Protein AF-A0A844AVA0-F1 (afdb_monomer_lite)

pLDDT: mean 91.33, std 8.48, range [49.81, 98.38]

Secondary structure (DSSP, 8-state):
--S-EEEEEEETTS-EEETT--HHHHHHTTPPP--EEEEEEEETTEEEEEEEEEEEEEEE-TTSSEEEEEEEESSSS-EEEEEEEETTS-EEEEE-SEEEETTEEEEEEEEEEE--SS--TTEEEEEEEETTS-EEEEEEETTT--EEEEEEE-

Organism: NCBI:txid1121255

Foldseek 3Di:
DFAWAFKWFAFPVRDTDTQPHDPVNCVVVVHDDTAGFKIWTDGPNDIDMDGAPQGKDWHQFPVRQWIWMWHFDDPPPTQTWIFIAGSNRHTQDIADQFAQDPNDTFHWGWDDWDQAPDPDHQWTWTWTQTPVRWIWIFIARSNPRHTPDIDTDD

Radius of gyration: 15.46 Å; chains: 1; bounding box: 42×31×43 Å

Sequence (154 aa):
MSGIRQFVEIREDGRLKPETMTVDEFVAQGVSPKRVVQARWEFDGRTVLIANRFGMHAQVLPERDGVVALYDHGNNPPTCELRVVNGDGSLRMVINNRVHINGSDCPGIFSWFSPPLLSAPGAFGAIFSADSGSMWHLDIDANDGRVLAARQSK

Structure (mmCIF, N/CA/C/O backbone):
data_AF-A0A844AVA0-F1
#
_entry.id   AF-A0A844AVA0-F1
#
loop_
_atom_site.group_PDB
_atom_site.id
_atom_site.type_symbol
_atom_site.label_atom_id
_atom_site.label_alt_id
_atom_site.label_comp_id
_atom_site.label_asym_id
_atom_site.label_entity_id
_atom_site.label_seq_id
_atom_site.pdbx_PDB_ins_code
_atom_site.Cartn_x
_atom_site.Cartn_y
_atom_site.Cartn_z
_atom_site.occupancy
_atom_site.B_iso_or_equiv
_atom_site.auth_seq_id
_atom_site.auth_comp_id
_atom_site.auth_asym_id
_atom_site.auth_atom_id
_atom_site.pdbx_PDB_model_num
ATOM 1 N N . MET A 1 1 ? -23.692 1.449 3.421 1.00 49.81 1 MET A N 1
ATOM 2 C CA . MET A 1 1 ? -22.452 1.697 2.659 1.00 49.81 1 MET A CA 1
ATOM 3 C C . MET A 1 1 ? -21.442 0.649 3.081 1.00 49.81 1 MET A C 1
ATOM 5 O O . MET A 1 1 ? -21.023 0.676 4.232 1.00 49.81 1 MET A O 1
ATOM 9 N N . SER A 1 2 ? -21.146 -0.305 2.201 1.00 78.88 2 SER A N 1
ATOM 10 C CA . SER A 1 2 ? -20.023 -1.236 2.351 1.00 78.88 2 SER A CA 1
ATOM 11 C C . SER A 1 2 ? -18.746 -0.504 1.945 1.00 78.88 2 SER A C 1
ATOM 13 O O . SER A 1 2 ? -18.740 0.185 0.927 1.00 78.88 2 SER A O 1
ATOM 15 N N . GLY A 1 3 ? -17.704 -0.579 2.765 1.00 92.31 3 GLY A N 1
ATOM 16 C CA . GLY A 1 3 ? -16.441 0.107 2.511 1.00 92.31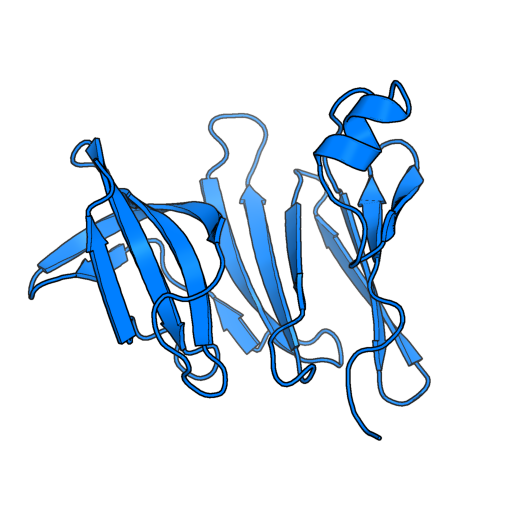 3 GLY A CA 1
ATOM 17 C C . GLY A 1 3 ? -15.660 0.376 3.791 1.00 92.31 3 GLY A C 1
ATOM 18 O O . GLY A 1 3 ? -16.224 0.425 4.888 1.00 92.31 3 GLY A O 1
ATOM 19 N N . ILE A 1 4 ? -14.353 0.549 3.639 1.00 96.62 4 ILE A N 1
ATOM 20 C CA . ILE A 1 4 ? -13.406 0.815 4.716 1.00 96.62 4 ILE A CA 1
ATOM 21 C C . ILE A 1 4 ? -13.753 2.131 5.408 1.00 96.62 4 ILE A C 1
ATOM 23 O O . ILE A 1 4 ? -13.855 3.187 4.778 1.00 96.62 4 ILE A O 1
ATOM 27 N N . ARG A 1 5 ? -13.886 2.089 6.733 1.00 96.25 5 ARG A N 1
ATOM 28 C CA . ARG A 1 5 ? -14.137 3.254 7.592 1.00 96.25 5 ARG A CA 1
ATOM 29 C C . ARG A 1 5 ? -13.076 3.342 8.684 1.00 96.25 5 ARG A C 1
ATOM 31 O O . ARG A 1 5 ? -12.472 2.339 9.040 1.00 96.25 5 ARG A O 1
ATOM 38 N N . GLN A 1 6 ? -12.863 4.546 9.217 1.00 95.69 6 GLN A N 1
ATOM 39 C CA . GLN A 1 6 ? -11.967 4.787 10.360 1.00 95.69 6 GLN A CA 1
ATOM 40 C C . GLN A 1 6 ? -10.552 4.199 10.186 1.00 95.69 6 GLN A C 1
ATOM 42 O O . GLN A 1 6 ? -9.990 3.624 11.121 1.00 95.69 6 GLN A O 1
ATOM 47 N N . PHE A 1 7 ? -9.984 4.318 8.982 1.00 97.75 7 PHE A N 1
ATOM 48 C CA . PHE A 1 7 ? -8.637 3.830 8.720 1.00 97.75 7 PHE A CA 1
ATOM 49 C C . PHE A 1 7 ? -7.602 4.611 9.537 1.00 97.75 7 PHE A C 1
ATOM 51 O O . PHE A 1 7 ? -7.634 5.845 9.617 1.00 97.75 7 PHE A O 1
ATOM 58 N N . VAL A 1 8 ? -6.678 3.874 10.146 1.00 97.50 8 VAL A N 1
ATOM 59 C CA . VAL A 1 8 ? -5.601 4.424 10.960 1.00 97.50 8 VAL A CA 1
ATOM 60 C C . VAL A 1 8 ? -4.351 3.559 10.856 1.00 97.50 8 VAL A C 1
ATOM 62 O O . VAL A 1 8 ? -4.407 2.333 10.969 1.00 97.50 8 VAL A O 1
ATOM 65 N N . GLU A 1 9 ? -3.207 4.211 10.691 1.00 96.56 9 GLU A N 1
ATOM 66 C CA . GLU A 1 9 ? -1.890 3.609 10.872 1.00 96.56 9 GLU A CA 1
ATOM 67 C C . GLU A 1 9 ? -1.466 3.743 12.345 1.00 96.56 9 GLU A C 1
ATOM 69 O O . GLU A 1 9 ? -1.649 4.791 12.965 1.00 96.56 9 GLU A O 1
ATOM 74 N N . ILE A 1 10 ? -0.901 2.689 12.930 1.00 96.69 10 ILE A N 1
ATOM 75 C CA . ILE A 1 10 ? -0.462 2.643 14.330 1.00 96.69 10 ILE A CA 1
ATOM 76 C C . ILE A 1 10 ? 1.056 2.480 14.355 1.00 96.69 10 ILE A C 1
ATOM 78 O O . ILE A 1 10 ? 1.613 1.522 13.811 1.00 96.69 10 ILE A O 1
ATOM 82 N N . ARG A 1 11 ? 1.730 3.435 14.990 1.00 94.25 11 ARG A N 1
ATOM 83 C CA . ARG A 1 11 ? 3.191 3.485 15.099 1.00 94.25 11 ARG A CA 1
ATOM 84 C C . ARG A 1 11 ? 3.720 2.551 16.181 1.00 94.25 11 ARG A C 1
ATOM 86 O O . ARG A 1 11 ? 2.988 2.159 17.085 1.00 94.25 11 ARG A O 1
ATOM 93 N N . GLU A 1 12 ? 5.008 2.217 16.107 1.00 94.25 12 GLU A N 1
ATOM 94 C CA . GLU A 1 12 ? 5.693 1.390 17.119 1.00 94.25 12 GLU A CA 1
ATOM 95 C C . GLU A 1 12 ? 5.641 1.997 18.533 1.00 94.25 12 GLU A C 1
ATOM 97 O O . GLU A 1 12 ? 5.737 1.273 19.517 1.00 94.25 12 GLU A O 1
ATOM 102 N N . ASP A 1 13 ? 5.444 3.316 18.641 1.00 93.25 13 ASP A N 1
ATOM 103 C CA . ASP A 1 13 ? 5.247 4.037 19.904 1.00 93.25 13 ASP A CA 1
ATOM 104 C C . ASP A 1 13 ? 3.769 4.099 20.351 1.00 93.25 13 ASP A C 1
ATOM 106 O O . ASP A 1 13 ? 3.434 4.809 21.298 1.00 93.25 13 ASP A O 1
ATOM 110 N N . GLY A 1 14 ? 2.876 3.381 19.662 1.00 93.69 14 GLY A N 1
ATOM 111 C CA . GLY A 1 14 ? 1.440 3.314 19.939 1.00 93.69 14 GLY A CA 1
ATOM 112 C C . GLY A 1 14 ? 0.632 4.514 19.442 1.00 93.69 14 GLY A C 1
ATOM 113 O O . GLY A 1 14 ? -0.594 4.515 19.570 1.00 93.69 14 GLY A O 1
ATOM 114 N N . ARG A 1 15 ? 1.270 5.541 18.863 1.00 92.38 15 ARG A N 1
ATOM 115 C CA . ARG A 1 15 ? 0.548 6.713 18.355 1.00 92.38 15 ARG A CA 1
ATOM 116 C C . ARG A 1 15 ? -0.206 6.382 17.072 1.00 92.38 15 ARG A C 1
ATOM 118 O O . ARG A 1 15 ? 0.287 5.675 16.194 1.00 92.38 15 ARG A O 1
ATOM 125 N N . LEU A 1 16 ? -1.393 6.962 16.967 1.00 93.25 16 LEU A N 1
ATOM 126 C CA . LEU A 1 16 ? -2.289 6.819 15.831 1.00 93.25 16 LEU A CA 1
ATOM 127 C C . LEU A 1 16 ? -1.995 7.898 14.784 1.00 93.25 16 LEU A C 1
ATOM 129 O O . LEU A 1 16 ? -1.892 9.075 15.124 1.00 93.25 16 LEU A O 1
ATOM 133 N N . LYS A 1 17 ? -1.906 7.496 13.518 1.00 91.69 17 LYS A N 1
ATOM 134 C CA . LYS A 1 17 ? -1.875 8.370 12.346 1.00 91.69 17 LYS A CA 1
ATOM 135 C C . LYS A 1 17 ? -3.167 8.145 11.545 1.00 91.69 17 LYS A C 1
ATOM 137 O O . LYS A 1 17 ? -3.273 7.143 10.834 1.00 91.69 17 LYS A O 1
ATOM 142 N N . PRO A 1 18 ? -4.178 9.018 11.705 1.00 93.00 18 PRO A N 1
ATOM 143 C CA . PRO A 1 18 ? -5.412 8.951 10.926 1.00 93.00 18 PRO A CA 1
ATOM 144 C C . PRO A 1 18 ? -5.157 9.090 9.420 1.00 93.00 18 PRO A C 1
ATOM 146 O O . PRO A 1 18 ? -4.192 9.736 9.018 1.00 93.00 18 PRO A O 1
ATOM 149 N N . GLU A 1 19 ? -6.064 8.551 8.599 1.00 91.19 19 GLU A N 1
ATOM 150 C CA . GLU A 1 19 ? -6.035 8.661 7.126 1.00 91.19 19 GLU A CA 1
ATOM 151 C C . GLU A 1 19 ? -5.848 10.108 6.631 1.00 91.19 19 GLU A C 1
ATOM 153 O O . GLU A 1 19 ? -5.098 10.354 5.693 1.00 91.19 19 GLU A O 1
ATOM 158 N N . THR A 1 20 ? -6.499 11.070 7.288 1.00 86.88 20 THR A N 1
ATOM 159 C CA . THR A 1 20 ? -6.504 12.487 6.891 1.00 86.88 20 THR A CA 1
ATOM 160 C C . THR A 1 20 ? -5.270 13.265 7.337 1.00 86.88 20 THR A C 1
ATOM 162 O O . THR A 1 20 ? -5.144 14.431 6.983 1.00 86.88 20 THR A O 1
ATOM 165 N N . MET A 1 21 ? -4.402 12.671 8.161 1.00 84.19 21 MET A N 1
ATOM 166 C CA . MET A 1 21 ? -3.274 13.382 8.754 1.00 84.19 21 MET A CA 1
ATOM 167 C C . MET A 1 21 ? -2.081 13.393 7.798 1.00 84.19 21 MET A C 1
ATOM 169 O O . MET A 1 21 ? -1.540 12.344 7.432 1.00 84.19 21 MET A O 1
ATOM 173 N N . THR A 1 22 ? -1.653 14.594 7.424 1.00 78.50 22 THR A N 1
ATOM 174 C CA . THR A 1 22 ? -0.484 14.827 6.573 1.00 78.50 22 THR A CA 1
ATOM 175 C C . THR A 1 22 ? 0.822 14.644 7.347 1.00 78.50 22 THR A C 1
ATOM 177 O O . THR A 1 22 ? 0.860 14.672 8.580 1.00 78.50 22 THR A O 1
ATOM 180 N N . VAL A 1 23 ? 1.928 14.466 6.619 1.00 73.50 23 VAL A N 1
ATOM 181 C CA . VAL A 1 23 ? 3.271 14.402 7.221 1.00 73.50 23 VAL A CA 1
ATOM 182 C C . VAL A 1 23 ? 3.618 15.718 7.925 1.00 73.50 23 VAL A C 1
ATOM 184 O O . VAL A 1 23 ? 4.147 15.684 9.034 1.00 73.50 23 VAL A O 1
ATOM 187 N N . ASP A 1 24 ? 3.263 16.862 7.337 1.00 76.38 24 ASP A N 1
ATOM 188 C CA . ASP A 1 24 ? 3.562 18.185 7.898 1.00 76.38 24 ASP A CA 1
ATOM 189 C C . ASP A 1 24 ? 2.848 18.417 9.233 1.00 76.38 24 ASP A C 1
ATOM 191 O O . ASP A 1 24 ? 3.462 18.879 10.195 1.00 76.38 24 ASP A O 1
ATOM 195 N N . GLU A 1 25 ? 1.579 18.016 9.343 1.00 81.19 25 GLU A N 1
ATOM 196 C CA . GLU A 1 25 ? 0.836 18.055 10.610 1.00 81.19 25 GLU A CA 1
ATOM 197 C C . GLU A 1 25 ? 1.465 17.146 11.672 1.00 81.19 25 GLU A C 1
ATOM 199 O O . GLU A 1 25 ? 1.425 17.457 12.865 1.00 81.19 25 GLU A O 1
ATOM 204 N N . PHE A 1 26 ? 2.063 16.031 11.247 1.00 75.56 26 PHE A N 1
ATOM 205 C CA . PHE A 1 26 ? 2.767 15.101 12.125 1.00 75.56 26 PHE A CA 1
ATOM 206 C C . PHE A 1 26 ? 4.065 15.710 12.671 1.00 75.56 26 PHE A C 1
ATOM 208 O O . PHE A 1 26 ? 4.351 15.620 13.868 1.00 75.56 26 PHE A O 1
ATOM 215 N N . VAL A 1 27 ? 4.831 16.377 11.804 1.00 75.81 27 VAL A N 1
ATOM 216 C CA . VAL A 1 27 ? 6.072 17.076 12.164 1.00 75.81 27 VAL A CA 1
ATOM 217 C C . VAL A 1 27 ? 5.778 18.283 13.055 1.00 75.81 27 VAL A C 1
ATOM 219 O O . VAL A 1 27 ? 6.456 18.476 14.065 1.00 75.81 27 VAL A O 1
ATOM 222 N N . ALA A 1 28 ? 4.733 19.055 12.746 1.00 80.56 28 ALA A N 1
ATOM 223 C CA . ALA A 1 28 ? 4.323 20.226 13.523 1.00 80.56 28 ALA A CA 1
ATOM 224 C C . ALA A 1 28 ? 3.953 19.887 14.980 1.00 80.56 28 ALA A C 1
ATOM 226 O O . ALA A 1 28 ? 4.100 20.721 15.870 1.00 80.56 28 ALA A O 1
ATOM 227 N N . GLN A 1 29 ? 3.535 18.647 15.248 1.00 82.12 29 GLN A N 1
ATOM 228 C CA . GLN A 1 29 ? 3.253 18.141 16.596 1.00 82.12 29 GLN A CA 1
ATOM 229 C C . GLN A 1 29 ? 4.515 17.715 17.378 1.00 82.12 29 GLN A C 1
ATOM 231 O O . GLN A 1 29 ? 4.406 17.137 18.463 1.00 82.12 29 GLN A O 1
ATOM 236 N N . GLY A 1 30 ? 5.718 17.960 16.843 1.00 79.62 30 GLY A N 1
ATOM 237 C CA . GLY A 1 30 ? 6.989 17.593 17.477 1.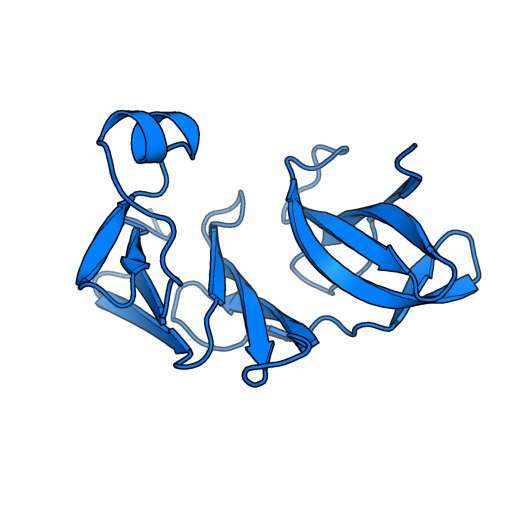00 79.62 30 GLY A CA 1
ATOM 238 C C . GLY A 1 30 ? 7.221 16.081 17.536 1.00 79.62 30 GLY A C 1
ATOM 239 O O . GLY A 1 30 ? 7.963 15.589 18.387 1.00 79.62 30 GLY A O 1
ATOM 240 N N . VAL A 1 31 ? 6.549 15.321 16.670 1.00 78.38 31 VAL A N 1
ATOM 241 C CA . VAL A 1 31 ? 6.571 13.861 16.700 1.00 78.38 31 VAL A CA 1
ATOM 242 C C . VAL A 1 31 ? 7.720 13.346 15.851 1.00 78.38 31 VAL A C 1
ATOM 244 O O . VAL A 1 31 ? 7.748 13.533 14.638 1.00 78.38 31 VAL A O 1
ATOM 247 N N . SER A 1 32 ? 8.675 12.662 16.479 1.00 82.56 32 SER A N 1
ATOM 248 C CA . SER A 1 32 ? 9.784 12.054 15.745 1.00 82.56 32 SER A CA 1
ATOM 249 C C . SER A 1 32 ? 9.290 10.946 14.802 1.00 82.56 32 SER A C 1
ATOM 251 O O . SER A 1 32 ? 8.408 10.168 15.190 1.00 82.56 32 SER A O 1
ATOM 253 N N . PRO A 1 33 ? 9.880 10.797 13.601 1.00 83.31 33 PRO A N 1
ATOM 254 C CA . PRO A 1 33 ? 9.575 9.683 12.712 1.00 83.31 33 PRO A CA 1
ATOM 255 C C . PRO A 1 33 ? 9.748 8.341 13.431 1.00 83.31 33 PRO A C 1
ATOM 257 O O . PRO A 1 33 ? 10.769 8.078 14.068 1.00 83.31 33 PRO A O 1
ATOM 260 N N . LYS A 1 34 ? 8.717 7.501 13.355 1.00 88.69 34 LYS A N 1
ATOM 261 C CA . LYS A 1 34 ? 8.709 6.133 13.884 1.00 88.69 34 LYS A CA 1
ATOM 262 C C . LYS A 1 34 ? 7.973 5.247 12.898 1.00 88.69 34 LYS A C 1
ATOM 264 O O . LYS A 1 34 ? 7.049 5.724 12.239 1.00 88.69 34 LYS A O 1
ATOM 269 N N . ARG A 1 35 ? 8.366 3.977 12.825 1.00 90.25 35 ARG A N 1
ATOM 270 C CA . ARG A 1 35 ? 7.754 3.013 11.908 1.00 90.25 35 ARG A CA 1
ATOM 271 C C . ARG A 1 35 ? 6.287 2.811 12.263 1.00 90.25 35 ARG A C 1
ATOM 273 O O . ARG A 1 35 ? 5.931 2.760 13.442 1.00 90.25 35 ARG A O 1
ATOM 280 N N . VAL A 1 36 ? 5.452 2.670 11.245 1.00 93.81 36 VAL A N 1
ATOM 281 C CA . VAL A 1 36 ? 4.098 2.138 11.396 1.00 93.81 36 VAL A CA 1
ATOM 282 C C . VAL A 1 36 ? 4.208 0.620 11.445 1.00 93.81 36 VAL A C 1
ATOM 284 O O . VAL A 1 36 ? 4.851 0.025 10.591 1.00 93.81 36 VAL A O 1
ATOM 287 N N . VAL A 1 37 ? 3.627 -0.011 12.462 1.00 96.62 37 VAL A N 1
ATOM 288 C CA . VAL A 1 37 ? 3.715 -1.469 12.674 1.00 96.62 37 VAL A CA 1
ATOM 289 C C . VAL A 1 37 ? 2.367 -2.167 12.547 1.00 96.62 37 VAL A C 1
ATOM 291 O O . VAL A 1 37 ? 2.316 -3.395 12.459 1.00 96.62 37 VAL A O 1
ATOM 294 N N . GLN A 1 38 ? 1.270 -1.407 12.513 1.00 97.88 38 GLN A N 1
ATOM 295 C CA . GLN A 1 38 ? -0.072 -1.922 12.253 1.00 97.88 38 GLN A CA 1
ATOM 296 C C . GLN A 1 38 ? -0.887 -0.921 11.432 1.00 97.88 38 GLN A C 1
ATOM 298 O O . GLN A 1 38 ? -0.683 0.286 11.540 1.00 97.88 38 GLN A O 1
ATOM 303 N N . ALA A 1 39 ? -1.861 -1.422 10.681 1.00 98.12 39 ALA A N 1
ATOM 304 C CA . ALA A 1 39 ? -2.953 -0.625 10.139 1.00 98.12 39 ALA A CA 1
ATOM 305 C C . ALA A 1 39 ? -4.284 -1.254 10.561 1.00 98.12 39 ALA A C 1
ATOM 307 O O . ALA A 1 39 ? -4.411 -2.480 10.608 1.00 98.12 39 ALA A O 1
ATOM 308 N N . ARG A 1 40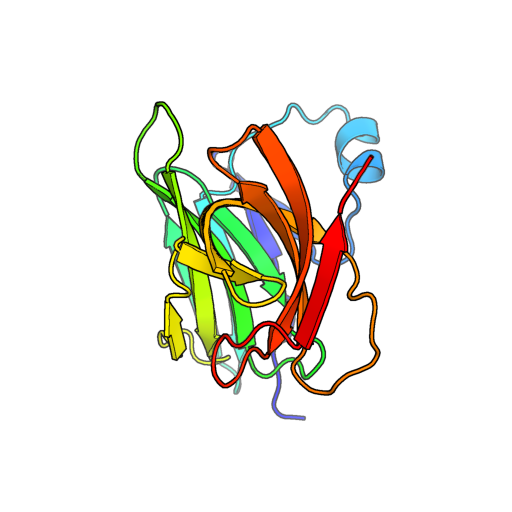 ? -5.261 -0.415 10.908 1.00 98.38 40 ARG A N 1
ATOM 309 C CA . ARG A 1 40 ? -6.563 -0.829 11.439 1.00 98.38 40 ARG A CA 1
ATOM 310 C C . ARG A 1 40 ? -7.683 -0.048 10.771 1.00 98.38 40 ARG A C 1
ATOM 312 O O . ARG A 1 40 ? -7.537 1.147 10.531 1.00 98.38 40 ARG A O 1
ATOM 319 N N . TRP A 1 41 ? -8.810 -0.705 10.531 1.00 98.31 41 TRP A N 1
ATOM 320 C CA . TRP A 1 41 ? -10.016 -0.069 10.009 1.00 98.31 41 TRP A CA 1
ATOM 321 C C . TRP A 1 41 ? -11.286 -0.832 10.401 1.00 98.31 41 TRP A C 1
ATOM 323 O O . TRP A 1 41 ? -11.225 -1.903 11.004 1.00 98.31 41 TRP A O 1
ATOM 333 N N . GLU A 1 42 ? -12.446 -0.271 10.069 1.00 98.12 42 GLU A N 1
ATOM 334 C CA . GLU A 1 42 ? -13.743 -0.941 10.135 1.00 98.12 42 GLU A CA 1
ATOM 335 C C . GLU A 1 42 ? -14.204 -1.382 8.742 1.00 98.12 42 GLU A C 1
ATOM 337 O O . GLU A 1 42 ? -14.184 -0.588 7.798 1.00 98.12 42 GLU A O 1
ATOM 342 N N . PHE A 1 43 ? -14.696 -2.615 8.628 1.00 97.44 43 PHE A N 1
ATOM 343 C CA . PHE A 1 43 ? -15.322 -3.151 7.418 1.00 97.44 43 PHE A CA 1
ATOM 344 C C . PHE A 1 43 ? -16.455 -4.109 7.802 1.00 97.44 43 PHE A C 1
ATOM 346 O O . PHE A 1 43 ? -16.287 -4.932 8.699 1.00 97.44 43 PHE A O 1
ATOM 353 N N . ASP A 1 44 ? -17.638 -3.944 7.203 1.00 95.25 44 ASP A N 1
ATOM 354 C CA . ASP A 1 44 ? -18.844 -4.743 7.496 1.00 95.25 44 ASP A CA 1
ATOM 355 C C . ASP A 1 44 ? -19.150 -4.929 8.997 1.00 95.25 44 ASP A C 1
ATOM 357 O O . ASP A 1 44 ? -19.521 -6.000 9.476 1.00 95.25 44 ASP A O 1
ATOM 361 N N . GLY A 1 45 ? -18.974 -3.848 9.765 1.00 94.44 45 GLY A N 1
ATOM 362 C CA . GLY A 1 45 ? -19.242 -3.814 11.207 1.00 94.44 45 GLY A CA 1
ATOM 363 C C . GLY A 1 45 ? -18.182 -4.504 12.072 1.00 94.44 45 GLY A C 1
ATOM 364 O O . GLY A 1 45 ? -18.402 -4.676 13.268 1.00 94.44 45 GLY A O 1
ATOM 365 N N . ARG A 1 46 ? -17.040 -4.896 11.498 1.00 96.25 46 ARG A N 1
ATOM 366 C CA . ARG A 1 46 ? -15.930 -5.548 12.202 1.00 96.25 46 ARG A CA 1
ATOM 367 C C . ARG A 1 46 ? -14.676 -4.688 12.155 1.00 96.25 46 ARG A C 1
ATOM 369 O O . ARG A 1 46 ? -14.404 -4.031 11.154 1.00 96.25 46 ARG A O 1
ATOM 376 N N . THR A 1 47 ? -13.892 -4.729 13.228 1.00 97.88 47 THR A N 1
ATOM 377 C CA . THR A 1 47 ? -12.530 -4.191 13.223 1.00 97.88 47 THR A CA 1
ATOM 378 C C . THR A 1 47 ? -11.609 -5.164 12.499 1.00 97.88 47 THR A C 1
ATOM 380 O O . THR A 1 47 ? -11.528 -6.335 12.865 1.00 97.88 47 THR A O 1
ATOM 383 N N . VAL A 1 48 ? -10.892 -4.658 11.504 1.00 98.38 48 VAL A N 1
ATOM 384 C CA . VAL A 1 48 ? -9.875 -5.383 10.746 1.00 98.38 48 VAL A CA 1
ATOM 385 C C . VAL A 1 48 ? -8.509 -4.785 11.064 1.00 98.38 48 VAL A C 1
ATOM 387 O O . VAL A 1 48 ? -8.386 -3.578 11.287 1.00 98.38 48 VAL A O 1
ATOM 390 N N . LEU A 1 49 ? -7.488 -5.638 11.133 1.00 98.00 49 LEU A N 1
ATOM 391 C CA . LEU A 1 49 ? -6.124 -5.244 11.462 1.00 98.00 49 LEU A CA 1
ATOM 392 C C . LEU A 1 49 ? -5.117 -6.054 10.649 1.00 98.00 49 LEU A C 1
ATOM 394 O O . LEU A 1 49 ? -5.209 -7.277 10.575 1.00 98.00 49 LEU A O 1
ATOM 398 N N . ILE A 1 50 ? -4.109 -5.364 10.126 1.00 97.94 50 ILE A N 1
ATOM 399 C CA . ILE A 1 50 ? -2.890 -5.965 9.582 1.00 97.94 50 ILE A CA 1
ATOM 400 C C . ILE A 1 50 ? -1.684 -5.475 10.379 1.00 97.94 50 ILE A C 1
ATOM 402 O O . ILE A 1 50 ? -1.676 -4.351 10.883 1.00 97.94 50 ILE A O 1
ATOM 406 N N . ALA A 1 51 ? -0.662 -6.319 10.508 1.00 97.19 51 ALA A N 1
ATOM 407 C CA . ALA A 1 51 ? 0.535 -6.023 11.288 1.00 97.19 51 ALA A CA 1
ATOM 408 C C . ALA A 1 51 ? 1.808 -6.401 10.526 1.00 97.19 51 ALA A C 1
ATOM 410 O O . ALA A 1 51 ? 1.847 -7.409 9.820 1.00 97.19 51 ALA A O 1
ATOM 411 N N . ASN A 1 52 ? 2.861 -5.610 10.719 1.00 95.56 52 ASN A N 1
ATOM 412 C CA . ASN A 1 52 ? 4.215 -5.938 10.309 1.00 95.56 52 ASN A CA 1
ATOM 413 C C . ASN A 1 52 ? 5.206 -5.385 11.331 1.00 95.56 52 ASN A C 1
ATOM 415 O O . ASN A 1 52 ? 5.341 -4.176 11.497 1.00 95.56 52 ASN A O 1
ATOM 419 N N . ARG A 1 53 ? 5.945 -6.281 11.989 1.00 92.06 53 ARG A N 1
ATOM 420 C CA . ARG A 1 53 ? 6.931 -5.900 13.010 1.00 92.06 53 ARG A CA 1
ATOM 421 C C . ARG A 1 53 ? 8.104 -5.087 12.460 1.00 92.06 53 ARG A C 1
ATOM 423 O O . ARG A 1 53 ? 8.795 -4.439 13.236 1.00 92.06 53 ARG A O 1
ATOM 430 N N . PHE A 1 54 ? 8.379 -5.187 11.160 1.00 92.25 54 PHE A N 1
ATOM 431 C CA . PHE A 1 54 ? 9.521 -4.517 10.539 1.00 92.25 54 PHE A CA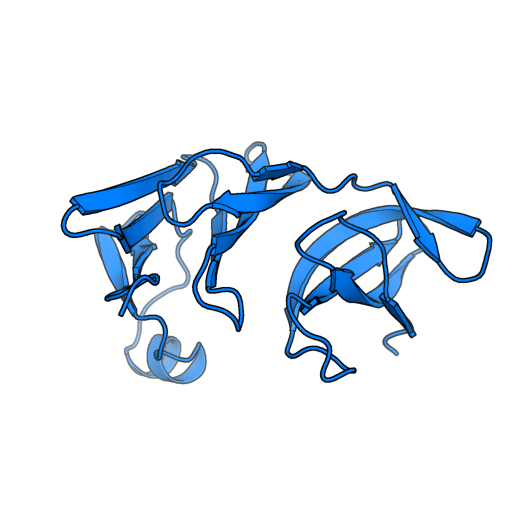 1
ATOM 432 C C . PHE A 1 54 ? 9.210 -3.087 10.103 1.00 92.25 54 PHE A C 1
ATOM 434 O O . PHE A 1 54 ? 10.130 -2.273 10.050 1.00 92.25 54 PHE A O 1
ATOM 441 N N . GLY A 1 55 ? 7.929 -2.783 9.901 1.00 92.81 55 GLY A N 1
ATOM 442 C CA . GLY A 1 55 ? 7.457 -1.525 9.347 1.00 92.81 55 GLY A CA 1
ATOM 443 C C . GLY A 1 55 ? 6.496 -1.765 8.188 1.00 92.81 55 GLY A C 1
ATOM 444 O O . GLY A 1 55 ? 6.587 -2.756 7.465 1.00 92.81 55 GLY A O 1
ATOM 445 N N . MET A 1 56 ? 5.517 -0.893 8.033 1.00 94.38 56 MET A N 1
ATOM 446 C CA . MET A 1 56 ? 4.707 -0.830 6.830 1.00 94.38 56 MET A CA 1
ATOM 447 C C . MET A 1 56 ? 4.341 0.616 6.533 1.00 94.38 56 MET A C 1
ATOM 449 O O . MET A 1 56 ? 4.435 1.475 7.405 1.00 94.38 56 MET A O 1
ATOM 453 N N . HIS A 1 57 ? 3.843 0.858 5.334 1.00 93.62 57 HIS A N 1
ATOM 454 C CA . HIS A 1 57 ? 3.062 2.046 5.032 1.00 93.62 57 HIS A CA 1
ATOM 455 C C . HIS A 1 57 ? 1.828 1.630 4.240 1.00 93.62 57 HIS A C 1
ATOM 457 O O . HIS A 1 57 ? 1.952 0.830 3.319 1.00 93.62 57 HIS A O 1
ATOM 463 N N . ALA A 1 58 ? 0.649 2.133 4.593 1.00 96.06 58 ALA A N 1
ATOM 464 C CA . ALA A 1 58 ? -0.614 1.704 4.012 1.00 96.06 58 ALA A CA 1
ATOM 465 C C . ALA A 1 58 ? -1.529 2.884 3.643 1.00 96.06 58 ALA A C 1
ATOM 467 O O . ALA A 1 58 ? -1.582 3.895 4.342 1.00 96.06 58 ALA A O 1
ATOM 468 N N . GLN A 1 59 ? -2.285 2.722 2.557 1.00 95.75 59 GLN A N 1
ATOM 469 C CA . GLN A 1 59 ? -3.249 3.694 2.043 1.00 95.75 59 GLN A CA 1
ATOM 470 C C . GLN A 1 59 ? -4.548 2.992 1.624 1.00 95.75 59 GLN A C 1
ATOM 472 O O . GLN A 1 59 ? -4.529 1.908 1.044 1.00 95.75 59 GLN A O 1
ATOM 477 N N . VAL A 1 60 ? -5.692 3.621 1.897 1.00 96.44 60 VAL A N 1
ATOM 478 C CA . VAL A 1 60 ? -7.006 3.136 1.446 1.00 96.44 60 VAL A CA 1
ATOM 479 C C . VAL A 1 60 ? -7.148 3.345 -0.065 1.00 96.44 60 VAL A C 1
ATOM 481 O O . VAL A 1 60 ? -6.837 4.423 -0.576 1.00 96.44 60 VAL A O 1
ATOM 484 N N . LEU A 1 61 ? -7.628 2.326 -0.783 1.00 95.50 61 LEU A N 1
ATOM 485 C CA . LEU A 1 61 ? -7.923 2.439 -2.213 1.00 95.50 61 LEU A CA 1
ATOM 486 C C . LEU A 1 61 ? -9.063 3.445 -2.465 1.00 95.50 61 LEU A C 1
ATOM 488 O O . LEU A 1 61 ? -9.937 3.595 -1.607 1.00 95.50 61 LEU A O 1
ATOM 492 N N . PRO A 1 62 ? -9.125 4.095 -3.644 1.00 92.75 62 PRO A N 1
ATOM 493 C CA . PRO A 1 62 ? -10.170 5.079 -3.946 1.00 92.75 62 PRO A CA 1
ATOM 494 C C . PRO A 1 62 ? -11.602 4.550 -3.780 1.00 92.75 62 PRO A C 1
ATOM 496 O O . PRO A 1 62 ? -12.478 5.268 -3.302 1.00 92.75 62 PRO A O 1
ATOM 499 N N . GLU A 1 63 ? -11.833 3.280 -4.119 1.00 93.25 63 GLU A N 1
ATOM 500 C CA . GLU A 1 63 ? -13.143 2.622 -4.005 1.00 93.25 63 GLU A CA 1
ATOM 501 C C . GLU A 1 63 ? -13.480 2.193 -2.568 1.00 93.25 63 GLU A C 1
ATOM 503 O O . GLU A 1 63 ? -14.601 1.772 -2.283 1.00 93.25 63 GLU A O 1
ATOM 508 N N . ARG A 1 64 ? -12.526 2.343 -1.638 1.00 95.75 64 ARG A N 1
ATOM 509 C CA . ARG A 1 64 ? -12.621 1.947 -0.224 1.00 95.75 64 ARG A CA 1
ATOM 510 C C . ARG A 1 64 ? -13.009 0.480 -0.025 1.00 95.75 64 ARG A C 1
ATOM 512 O O . ARG A 1 64 ? -13.545 0.119 1.019 1.00 95.75 64 ARG A O 1
ATOM 519 N N . ASP A 1 65 ? -12.724 -0.369 -0.997 1.00 95.88 65 ASP A N 1
ATOM 520 C CA . ASP A 1 65 ? -12.935 -1.817 -0.980 1.00 95.88 65 ASP A CA 1
ATOM 521 C C . ASP A 1 65 ? -11.695 -2.585 -0.482 1.00 95.88 65 ASP A C 1
ATOM 523 O O . ASP A 1 65 ? -11.757 -3.795 -0.256 1.00 95.88 65 ASP A O 1
ATOM 527 N N . GLY A 1 66 ? -10.575 -1.883 -0.296 1.00 96.75 66 GLY A N 1
ATOM 528 C CA . GLY A 1 66 ? -9.299 -2.448 0.114 1.00 96.75 66 GLY A CA 1
ATOM 529 C C . GLY A 1 66 ? -8.255 -1.401 0.501 1.00 96.75 66 GLY A C 1
ATOM 530 O O . GLY A 1 66 ? -8.485 -0.189 0.463 1.00 96.75 66 GLY A O 1
ATOM 531 N N . VAL A 1 67 ? -7.091 -1.903 0.892 1.00 97.75 67 VAL A N 1
ATOM 532 C CA . VAL A 1 67 ? -5.906 -1.145 1.297 1.00 97.75 67 VAL A CA 1
ATOM 533 C C . VAL A 1 67 ? -4.733 -1.605 0.445 1.00 97.75 67 VAL A C 1
ATOM 535 O O . VAL A 1 67 ? -4.536 -2.803 0.249 1.00 97.75 67 VAL A O 1
ATOM 538 N N . VAL A 1 68 ? -3.920 -0.664 -0.016 1.00 97.75 68 VAL A N 1
ATOM 539 C CA . VAL A 1 68 ? -2.591 -0.956 -0.546 1.00 97.75 68 VAL A CA 1
ATOM 540 C C . VAL A 1 68 ? -1.552 -0.722 0.545 1.00 97.75 68 VAL A C 1
ATOM 542 O O . VAL A 1 68 ? -1.648 0.247 1.296 1.00 97.75 68 VAL A O 1
ATOM 545 N N . ALA A 1 69 ? -0.575 -1.616 0.670 1.00 97.12 69 ALA A N 1
ATOM 546 C CA . ALA A 1 69 ? 0.425 -1.552 1.725 1.00 97.12 69 ALA A CA 1
ATOM 547 C C . ALA A 1 69 ? 1.822 -1.958 1.241 1.00 97.12 69 ALA A C 1
ATOM 549 O O . ALA A 1 69 ? 1.996 -2.995 0.607 1.00 97.12 69 ALA A O 1
ATOM 550 N N . LEU A 1 70 ? 2.818 -1.149 1.590 1.00 95.75 70 LEU A N 1
ATOM 551 C CA . LEU A 1 70 ? 4.241 -1.449 1.485 1.00 95.75 70 LEU A CA 1
ATOM 552 C C . LEU A 1 70 ? 4.680 -2.146 2.770 1.00 95.75 70 LEU A C 1
ATOM 554 O O . LEU A 1 70 ? 4.584 -1.563 3.847 1.00 95.75 70 LEU A O 1
ATOM 558 N N . TYR A 1 71 ? 5.128 -3.391 2.666 1.00 94.19 71 TYR A N 1
ATOM 559 C CA . TYR A 1 71 ? 5.599 -4.205 3.783 1.00 94.19 71 TYR A CA 1
ATOM 560 C C . TYR A 1 71 ? 7.121 -4.278 3.796 1.00 94.19 71 TYR A C 1
ATOM 562 O O . TYR A 1 71 ? 7.711 -4.833 2.874 1.00 94.19 71 TYR A O 1
ATOM 570 N N . ASP A 1 72 ? 7.751 -3.810 4.872 1.00 92.25 72 ASP A N 1
ATOM 571 C CA . ASP A 1 72 ? 9.195 -3.952 5.042 1.00 92.25 72 ASP A CA 1
ATOM 572 C C . ASP A 1 72 ? 9.566 -5.397 5.404 1.00 92.25 72 ASP A C 1
ATOM 574 O O . ASP A 1 72 ? 8.972 -6.015 6.297 1.00 92.25 72 ASP A O 1
ATOM 578 N N . HIS A 1 73 ? 10.605 -5.929 4.766 1.00 85.44 73 HIS A N 1
ATOM 579 C CA . HIS A 1 73 ? 11.223 -7.197 5.127 1.00 85.44 73 HIS A CA 1
ATOM 580 C C . HIS A 1 73 ? 12.615 -6.952 5.718 1.00 85.44 73 HIS A C 1
ATOM 582 O O . HIS A 1 73 ? 13.589 -6.694 5.011 1.00 85.44 73 HIS A O 1
ATOM 588 N N . GLY A 1 74 ? 12.714 -7.075 7.043 1.00 80.12 74 GLY A N 1
ATOM 589 C CA . GLY A 1 74 ? 13.977 -6.962 7.773 1.00 80.12 74 GLY A CA 1
ATOM 590 C C . GLY A 1 74 ? 14.361 -5.531 8.158 1.00 80.12 74 GLY A C 1
ATOM 591 O O . GLY A 1 74 ? 13.584 -4.594 8.023 1.00 80.12 74 GLY A O 1
ATOM 592 N N . ASN A 1 75 ? 15.565 -5.388 8.721 1.00 66.69 75 ASN A N 1
ATOM 593 C CA . ASN A 1 75 ? 16.052 -4.120 9.274 1.00 66.69 75 ASN A CA 1
ATOM 594 C C . ASN A 1 75 ? 17.059 -3.387 8.368 1.00 66.69 75 ASN A C 1
ATOM 596 O O . ASN A 1 75 ? 17.333 -2.226 8.656 1.00 66.69 75 ASN A O 1
ATOM 600 N N . ASN A 1 76 ? 17.637 -4.032 7.336 1.00 60.03 76 ASN A N 1
ATOM 601 C CA . ASN A 1 76 ? 18.479 -3.358 6.334 1.00 60.03 76 ASN A CA 1
ATOM 602 C C . ASN A 1 76 ? 18.959 -4.281 5.183 1.00 60.03 76 ASN A C 1
ATOM 604 O O . ASN A 1 76 ? 19.429 -5.382 5.483 1.00 60.03 76 ASN A O 1
ATOM 608 N N . PRO A 1 77 ? 18.977 -3.809 3.917 1.00 54.84 77 PRO A N 1
ATOM 609 C CA . PRO A 1 77 ? 18.127 -2.734 3.400 1.00 54.84 77 PRO A CA 1
ATOM 610 C C . PRO A 1 77 ? 16.656 -3.185 3.433 1.00 54.84 77 PRO A C 1
ATOM 612 O O . PRO A 1 77 ? 16.394 -4.385 3.312 1.00 54.84 77 PRO A O 1
ATOM 615 N N . PRO A 1 78 ? 15.690 -2.273 3.632 1.00 61.88 78 PRO A N 1
ATOM 616 C CA . PRO A 1 78 ? 14.283 -2.637 3.563 1.00 61.88 78 PRO A CA 1
ATOM 617 C C . PRO A 1 78 ? 13.980 -3.092 2.135 1.00 61.88 78 PRO A C 1
ATOM 619 O O . PRO A 1 78 ? 13.977 -2.304 1.192 1.00 61.88 78 PRO A O 1
ATOM 622 N N . THR A 1 79 ? 13.778 -4.395 1.968 1.00 75.56 79 THR A N 1
ATOM 623 C CA . THR A 1 79 ? 13.085 -4.890 0.784 1.00 75.56 79 THR A CA 1
ATOM 624 C C . THR A 1 79 ? 11.606 -4.701 1.069 1.00 75.56 79 THR A C 1
ATOM 626 O O . THR A 1 79 ? 11.086 -5.254 2.036 1.00 75.56 79 THR A O 1
ATOM 629 N N . CYS A 1 80 ? 10.958 -3.840 0.291 1.00 86.69 80 CYS A N 1
ATOM 630 C CA . CYS A 1 80 ? 9.538 -3.570 0.446 1.00 86.69 80 CYS A CA 1
ATOM 631 C C . CYS A 1 80 ? 8.752 -4.481 -0.492 1.00 86.69 80 CYS A C 1
ATOM 633 O O . CYS A 1 80 ? 9.058 -4.565 -1.682 1.00 86.69 80 CYS A O 1
ATOM 635 N N . GLU A 1 81 ? 7.742 -5.155 0.039 1.00 92.12 81 GLU A N 1
ATOM 636 C CA . GLU A 1 81 ? 6.764 -5.896 -0.746 1.00 92.12 81 GLU A CA 1
ATOM 637 C C . GLU A 1 81 ? 5.477 -5.079 -0.834 1.00 92.12 81 GLU A C 1
ATOM 639 O O . GLU A 1 81 ? 4.909 -4.677 0.183 1.00 92.12 81 GLU A O 1
ATOM 644 N N . LEU A 1 82 ? 5.010 -4.823 -2.052 1.00 96.12 82 LEU A N 1
ATOM 645 C CA . LEU A 1 82 ? 3.762 -4.111 -2.278 1.00 96.12 82 LEU A CA 1
ATOM 646 C C . LEU A 1 82 ? 2.599 -5.109 -2.290 1.00 96.12 82 LEU A C 1
ATOM 648 O O . LEU A 1 82 ? 2.584 -6.056 -3.075 1.00 96.12 82 LEU A O 1
ATOM 652 N N . ARG A 1 83 ? 1.611 -4.904 -1.421 1.00 97.38 83 ARG A N 1
ATOM 653 C CA . ARG A 1 83 ? 0.438 -5.773 -1.275 1.00 97.38 83 ARG A CA 1
ATOM 654 C C . ARG A 1 83 ? -0.848 -5.000 -1.485 1.00 97.38 83 ARG A C 1
ATOM 656 O O . ARG A 1 83 ? -0.965 -3.864 -1.033 1.00 97.38 83 ARG A O 1
ATOM 663 N N . VAL A 1 84 ? -1.838 -5.667 -2.066 1.00 98.00 84 VAL A N 1
ATOM 664 C CA . VAL A 1 84 ? -3.234 -5.226 -2.020 1.00 98.00 84 VAL A CA 1
ATOM 665 C C . VAL A 1 84 ? -3.991 -6.149 -1.075 1.00 98.00 84 VAL A C 1
ATOM 667 O O . VAL A 1 84 ? -3.900 -7.374 -1.171 1.00 98.00 84 VAL A O 1
ATOM 670 N N . VAL A 1 85 ? -4.728 -5.558 -0.145 1.00 98.25 85 VAL A N 1
ATOM 671 C CA . VAL A 1 85 ? -5.485 -6.234 0.908 1.00 98.25 85 VAL A CA 1
ATOM 672 C C . VAL A 1 85 ? -6.952 -5.854 0.750 1.00 98.25 85 VAL A C 1
ATOM 674 O O . VAL A 1 85 ? -7.274 -4.682 0.578 1.00 98.25 85 VAL A O 1
ATOM 677 N N . ASN A 1 86 ? -7.850 -6.833 0.794 1.00 97.94 86 ASN A N 1
ATOM 678 C CA . ASN A 1 86 ? -9.289 -6.592 0.756 1.00 97.94 86 ASN A CA 1
ATOM 679 C C . ASN A 1 86 ? -9.767 -5.881 2.027 1.00 97.94 86 ASN A C 1
ATOM 681 O O . ASN A 1 86 ? -9.116 -5.917 3.072 1.00 97.94 86 ASN A O 1
ATOM 685 N N . GLY A 1 87 ? -10.954 -5.282 1.964 1.00 97.19 87 GLY A N 1
ATOM 686 C CA . GLY A 1 87 ? -11.581 -4.630 3.109 1.00 97.19 87 GLY A CA 1
ATOM 687 C C . GLY A 1 87 ? -11.786 -5.552 4.314 1.00 97.19 87 GLY A C 1
ATOM 688 O O . GLY A 1 87 ? -11.764 -5.077 5.440 1.00 97.19 87 GLY A O 1
ATOM 689 N N . ASP A 1 88 ? -11.901 -6.864 4.130 1.00 97.38 88 ASP A N 1
ATOM 690 C CA . ASP A 1 88 ? -11.996 -7.832 5.231 1.00 97.38 88 ASP A CA 1
ATOM 691 C C . ASP A 1 88 ? -10.634 -8.239 5.835 1.00 97.38 88 ASP A C 1
ATOM 693 O O . ASP A 1 88 ? -10.591 -8.987 6.812 1.00 97.38 88 ASP A O 1
ATOM 697 N N . GLY A 1 89 ? -9.523 -7.739 5.282 1.00 97.50 89 GLY A N 1
ATOM 698 C CA . GLY A 1 89 ? -8.158 -8.034 5.721 1.00 97.50 89 GLY A CA 1
ATOM 699 C C . GLY A 1 89 ? -7.510 -9.226 5.019 1.00 97.50 89 GLY A C 1
ATOM 700 O O . GLY A 1 89 ? -6.333 -9.500 5.260 1.00 97.50 89 GLY A O 1
ATOM 701 N N . SER A 1 90 ? -8.232 -9.930 4.143 1.00 97.81 90 SER A N 1
ATOM 702 C CA . SER A 1 90 ? -7.647 -10.993 3.326 1.00 97.81 90 SER A CA 1
ATOM 703 C C . SER A 1 90 ? -6.689 -10.418 2.277 1.00 97.81 90 SER A C 1
ATOM 705 O O . SER A 1 90 ? -6.912 -9.346 1.710 1.00 97.81 90 SER A O 1
ATOM 707 N N . LEU A 1 91 ? -5.589 -11.125 2.014 1.00 97.62 91 LEU A N 1
ATOM 708 C CA . LEU A 1 91 ? -4.645 -10.741 0.967 1.00 97.62 91 LEU A CA 1
ATOM 709 C C . LEU A 1 91 ? -5.317 -10.893 -0.404 1.00 97.62 91 LEU A C 1
ATOM 711 O O . LEU A 1 91 ? -5.718 -11.997 -0.766 1.00 97.62 91 LEU A O 1
ATOM 715 N N . ARG A 1 92 ? -5.405 -9.798 -1.167 1.00 97.31 92 ARG A N 1
ATOM 716 C CA . ARG A 1 92 ? -5.887 -9.814 -2.554 1.00 97.31 92 ARG A CA 1
ATOM 717 C C . ARG A 1 92 ? -4.770 -10.246 -3.496 1.00 97.31 92 ARG A C 1
ATOM 719 O O . ARG A 1 92 ? -4.950 -11.179 -4.268 1.00 97.31 92 ARG A O 1
ATOM 726 N N . MET A 1 93 ? -3.615 -9.582 -3.417 1.00 97.38 93 MET A N 1
ATOM 727 C CA . MET A 1 93 ? -2.439 -9.925 -4.218 1.00 97.38 93 MET A CA 1
ATOM 728 C C . MET A 1 93 ? -1.148 -9.345 -3.639 1.00 97.38 93 MET A C 1
ATOM 730 O O . MET A 1 93 ? -1.164 -8.411 -2.834 1.00 97.38 93 MET A O 1
ATOM 734 N N . VAL A 1 94 ? -0.032 -9.867 -4.139 1.00 96.25 94 VAL A N 1
ATOM 735 C CA . VAL A 1 94 ? 1.302 -9.283 -3.997 1.00 96.25 94 VAL A CA 1
ATOM 736 C C . VAL A 1 94 ? 1.748 -8.784 -5.365 1.00 96.25 94 VAL A C 1
ATOM 738 O O . VAL A 1 94 ? 1.689 -9.530 -6.342 1.00 96.25 94 VAL A O 1
ATOM 741 N N . ILE A 1 95 ? 2.203 -7.537 -5.435 1.00 94.75 95 ILE A N 1
ATOM 742 C CA . ILE A 1 95 ? 2.747 -6.939 -6.651 1.00 94.75 95 ILE A CA 1
ATOM 743 C C . ILE A 1 95 ? 4.257 -7.174 -6.662 1.00 94.75 95 ILE A C 1
ATOM 745 O O . ILE A 1 95 ? 4.966 -6.846 -5.711 1.00 94.75 95 ILE A O 1
ATOM 749 N N . ASN A 1 96 ? 4.742 -7.778 -7.746 1.00 89.06 96 ASN A N 1
ATOM 750 C CA . ASN A 1 96 ? 6.143 -8.145 -7.891 1.00 89.06 96 ASN A CA 1
ATOM 751 C C . ASN A 1 96 ? 7.030 -6.898 -8.049 1.00 89.06 96 ASN A C 1
ATOM 753 O O . ASN A 1 96 ? 6.705 -5.974 -8.789 1.00 89.06 96 ASN A O 1
ATOM 757 N N . ASN A 1 97 ? 8.212 -6.942 -7.442 1.00 91.56 97 ASN A N 1
ATOM 758 C CA . ASN A 1 97 ? 9.311 -5.987 -7.599 1.00 91.56 97 ASN A CA 1
ATOM 759 C C . ASN A 1 97 ? 10.038 -6.088 -8.961 1.00 91.56 97 ASN A C 1
ATOM 761 O O . ASN A 1 97 ? 11.168 -5.627 -9.123 1.00 91.56 97 ASN A O 1
ATOM 765 N N . ARG A 1 98 ? 9.391 -6.694 -9.959 1.00 93.50 98 ARG A N 1
ATOM 766 C CA . ARG A 1 98 ? 9.784 -6.692 -11.365 1.00 93.50 98 ARG A CA 1
ATOM 767 C C . ARG A 1 98 ? 8.591 -6.221 -12.177 1.00 93.50 98 ARG A C 1
ATOM 769 O O . ARG A 1 98 ? 7.614 -6.951 -12.327 1.00 93.50 98 ARG A O 1
ATOM 776 N N . VAL A 1 99 ? 8.685 -4.994 -12.665 1.00 92.88 99 VAL A N 1
ATOM 777 C CA . VAL A 1 99 ? 7.566 -4.261 -13.245 1.00 92.88 99 VAL A CA 1
ATOM 778 C C . VAL A 1 99 ? 7.799 -4.038 -14.732 1.00 92.88 99 VAL A C 1
ATOM 780 O O . VAL A 1 99 ? 8.879 -3.612 -15.133 1.00 92.88 99 VAL A O 1
ATOM 783 N N . HIS A 1 100 ? 6.782 -4.289 -15.551 1.00 91.94 100 HIS A N 1
ATOM 784 C CA . HIS A 1 100 ? 6.853 -4.048 -16.988 1.00 91.94 100 HIS A CA 1
ATOM 785 C C . HIS A 1 100 ? 6.648 -2.557 -17.306 1.00 91.94 100 HIS A C 1
ATOM 787 O O . HIS A 1 100 ? 5.551 -2.026 -17.132 1.00 91.94 100 HIS A O 1
ATOM 793 N N . ILE A 1 101 ? 7.697 -1.874 -17.771 1.00 89.88 101 ILE A N 1
ATOM 794 C CA . ILE A 1 101 ? 7.702 -0.438 -18.085 1.00 89.88 101 ILE A CA 1
ATOM 795 C C . ILE A 1 101 ? 8.245 -0.253 -19.507 1.00 89.88 101 ILE A C 1
ATOM 797 O O . ILE A 1 101 ? 9.345 -0.701 -19.820 1.00 89.88 101 ILE A O 1
ATOM 801 N N . ASN A 1 102 ? 7.488 0.425 -20.378 1.00 86.81 102 ASN A N 1
ATOM 802 C CA . ASN A 1 102 ? 7.888 0.741 -21.760 1.00 86.81 102 ASN A CA 1
ATOM 803 C C . ASN A 1 102 ? 8.413 -0.468 -22.570 1.00 86.81 102 ASN A C 1
ATOM 805 O O . ASN A 1 102 ? 9.371 -0.344 -23.331 1.00 86.81 102 ASN A O 1
ATOM 809 N N . GLY A 1 103 ? 7.800 -1.644 -22.407 1.00 86.81 103 GLY A N 1
ATOM 810 C CA . GLY A 1 103 ? 8.184 -2.855 -23.142 1.00 86.81 103 GLY A CA 1
ATOM 811 C C . GLY A 1 103 ? 9.317 -3.666 -22.508 1.00 86.81 103 GLY A C 1
ATOM 812 O O . GLY A 1 103 ? 9.730 -4.664 -23.092 1.00 86.81 103 GLY A O 1
ATOM 813 N N . SER A 1 104 ? 9.830 -3.265 -21.340 1.00 89.94 104 SER A N 1
ATOM 814 C CA . SER A 1 104 ? 10.922 -3.952 -20.639 1.00 89.94 104 SER A CA 1
ATOM 815 C C . SER A 1 104 ? 10.542 -4.304 -19.204 1.00 89.94 104 SER A C 1
ATOM 817 O O . SER A 1 104 ? 9.890 -3.519 -18.519 1.00 89.94 104 SER A O 1
ATOM 819 N N . ASP A 1 105 ? 10.993 -5.464 -18.729 1.00 93.69 105 ASP A N 1
ATOM 820 C CA . ASP A 1 105 ? 10.844 -5.855 -17.327 1.00 93.69 105 ASP A CA 1
ATOM 821 C C . ASP A 1 105 ? 11.949 -5.215 -16.482 1.00 93.69 105 ASP A C 1
ATOM 823 O O . ASP A 1 105 ? 13.131 -5.545 -16.604 1.00 93.69 105 ASP A O 1
ATOM 827 N N . CYS A 1 106 ? 11.554 -4.304 -15.601 1.00 94.19 106 CYS A N 1
ATOM 828 C CA . CYS A 1 106 ? 12.441 -3.527 -14.750 1.00 94.19 106 CYS A CA 1
ATOM 829 C C . CYS A 1 106 ? 12.399 -4.072 -13.314 1.00 94.19 106 CYS A C 1
ATOM 831 O O . CYS A 1 106 ? 11.361 -3.947 -12.659 1.00 94.19 106 CYS A O 1
ATOM 833 N N . PRO A 1 107 ? 13.483 -4.673 -12.791 1.00 94.81 107 PRO A N 1
ATOM 834 C CA . PRO A 1 107 ? 13.592 -4.966 -11.365 1.00 94.81 107 PRO A CA 1
ATOM 835 C C . PRO A 1 107 ? 13.821 -3.679 -10.556 1.00 94.81 107 PRO A C 1
ATOM 837 O O . PRO A 1 107 ? 14.386 -2.705 -11.068 1.00 94.81 107 PRO A O 1
ATOM 840 N N . GLY A 1 108 ? 13.356 -3.660 -9.309 1.00 93.81 108 GLY A N 1
ATOM 841 C CA . GLY A 1 108 ? 13.477 -2.504 -8.425 1.00 93.81 108 GLY A CA 1
ATOM 842 C C . GLY A 1 108 ? 12.662 -2.644 -7.146 1.00 93.81 108 GLY A C 1
ATOM 843 O O . GLY A 1 108 ? 12.294 -3.746 -6.748 1.00 93.81 108 GLY A O 1
ATOM 844 N N . ILE A 1 109 ? 12.366 -1.523 -6.493 1.00 94.00 109 ILE A N 1
ATOM 845 C CA . ILE A 1 109 ? 11.614 -1.488 -5.233 1.00 94.00 109 ILE A CA 1
ATOM 846 C C . ILE A 1 109 ? 10.550 -0.393 -5.240 1.00 94.00 109 ILE A C 1
ATOM 848 O O . ILE A 1 109 ? 10.786 0.719 -5.714 1.00 94.00 109 ILE A O 1
ATOM 852 N N . PHE A 1 110 ? 9.387 -0.679 -4.657 1.00 94.31 110 PHE A N 1
ATOM 853 C CA . PHE A 1 110 ? 8.394 0.350 -4.354 1.00 94.31 110 PHE A CA 1
ATOM 854 C C . PHE A 1 110 ? 8.776 1.100 -3.077 1.00 94.31 110 PHE A C 1
ATOM 856 O O . PHE A 1 110 ? 9.145 0.484 -2.079 1.00 94.31 110 PHE A O 1
ATOM 863 N N . SER A 1 111 ? 8.707 2.429 -3.113 1.00 90.62 111 SER A N 1
ATOM 864 C CA . SER A 1 111 ? 9.277 3.284 -2.066 1.00 90.62 111 SER A CA 1
ATOM 865 C C . SER A 1 111 ? 8.220 4.049 -1.260 1.00 90.62 111 SER A C 1
ATOM 867 O O . SER A 1 111 ? 8.296 4.075 -0.036 1.00 90.62 111 SER A O 1
ATOM 869 N N . TRP A 1 112 ? 7.231 4.665 -1.914 1.00 91.94 112 TRP A N 1
ATOM 870 C CA . TRP A 1 112 ? 6.107 5.347 -1.254 1.00 91.94 112 TRP A CA 1
ATOM 871 C C . TRP A 1 112 ? 4.909 5.484 -2.201 1.00 91.94 112 TRP A C 1
ATOM 873 O O . TRP A 1 112 ? 5.035 5.244 -3.404 1.00 91.94 112 TRP A O 1
ATOM 883 N N . PHE A 1 113 ? 3.752 5.878 -1.663 1.00 93.94 113 PHE A N 1
ATOM 884 C CA . PHE A 1 113 ? 2.552 6.151 -2.454 1.00 93.94 113 PHE A CA 1
ATOM 885 C C . PHE A 1 113 ? 2.499 7.594 -2.944 1.00 93.94 113 PHE A C 1
ATOM 887 O O . PHE A 1 113 ? 2.890 8.529 -2.245 1.00 93.94 113 PHE A O 1
ATOM 894 N N . SER A 1 114 ? 1.962 7.777 -4.142 1.00 92.25 114 SER A N 1
ATOM 895 C CA . SER A 1 114 ? 1.693 9.079 -4.740 1.00 92.25 114 SER A CA 1
ATOM 896 C C . SER A 1 114 ? 0.249 9.137 -5.238 1.00 92.25 114 SER A C 1
ATOM 898 O O . SER A 1 114 ? -0.356 8.100 -5.511 1.00 92.25 114 SER A O 1
ATOM 900 N N . PRO A 1 115 ? -0.342 10.336 -5.379 1.00 91.81 115 PRO A N 1
ATOM 901 C CA . PRO A 1 115 ? -1.601 10.468 -6.101 1.00 91.81 115 PRO A CA 1
ATOM 902 C C . PRO A 1 115 ? -1.443 9.915 -7.526 1.00 91.81 115 PRO A C 1
ATOM 904 O O . PRO A 1 115 ? -0.437 10.251 -8.157 1.00 91.81 115 PRO A O 1
ATOM 907 N N . PRO A 1 116 ? -2.392 9.107 -8.033 1.00 93.06 116 PRO A N 1
ATOM 908 C CA . PRO A 1 116 ? -2.290 8.540 -9.374 1.00 93.06 116 PRO A CA 1
ATOM 909 C C . PRO A 1 116 ? -2.300 9.640 -10.446 1.00 93.06 116 PRO A C 1
ATOM 911 O O . PRO A 1 116 ? -2.935 10.687 -10.282 1.00 93.06 116 PRO A O 1
ATOM 914 N N . LEU A 1 117 ? -1.590 9.409 -11.550 1.00 91.88 117 LEU A N 1
ATOM 915 C CA . LEU A 1 117 ? -1.525 10.306 -12.708 1.00 91.88 117 LEU A CA 1
ATOM 916 C C . LEU A 1 117 ? -2.829 10.290 -13.515 1.00 91.88 117 LEU A C 1
ATOM 918 O O . LEU A 1 117 ? -3.244 11.318 -14.052 1.00 91.88 117 LEU A O 1
ATOM 922 N N . LEU A 1 118 ? -3.455 9.121 -13.613 1.00 91.19 118 LEU A N 1
ATOM 923 C CA . LEU A 1 118 ? -4.708 8.867 -14.299 1.00 91.19 118 LEU A CA 1
ATOM 924 C C . LEU A 1 118 ? -5.840 8.690 -13.288 1.00 91.19 118 LEU A C 1
ATOM 926 O O . LEU A 1 118 ? -5.707 8.021 -12.265 1.00 91.19 118 LEU A O 1
ATOM 930 N N . SER A 1 119 ? -7.009 9.232 -13.624 1.00 86.56 119 SER A N 1
ATOM 931 C CA . SER A 1 119 ? -8.244 8.910 -12.912 1.00 86.56 119 SER A CA 1
ATOM 932 C C . SER A 1 119 ? -8.818 7.615 -13.489 1.00 86.56 119 SER A C 1
ATOM 934 O O . SER A 1 119 ? -9.641 7.639 -14.403 1.00 86.56 119 SER A O 1
ATOM 936 N N . ALA A 1 120 ? -8.317 6.481 -12.999 1.00 89.50 120 ALA A N 1
ATOM 937 C CA . ALA A 1 120 ? -8.817 5.152 -13.333 1.00 89.50 120 ALA A CA 1
ATOM 938 C C . ALA A 1 120 ? -9.433 4.487 -12.082 1.00 89.50 120 ALA A C 1
ATOM 940 O O . ALA A 1 120 ? -8.856 4.602 -10.996 1.00 89.50 120 ALA A O 1
ATOM 941 N N . PRO A 1 121 ? -10.594 3.811 -12.202 1.00 87.31 121 PRO A N 1
ATOM 942 C CA . PRO A 1 121 ? -11.172 3.027 -11.108 1.00 87.31 121 PRO A CA 1
ATOM 943 C C . PRO A 1 121 ? -10.171 1.993 -10.582 1.00 87.31 121 PRO A C 1
ATOM 945 O O . PRO A 1 121 ? -9.409 1.422 -11.359 1.00 87.31 121 PRO A O 1
ATOM 948 N N . GLY A 1 122 ? -10.132 1.797 -9.266 1.00 87.62 122 GLY A N 1
ATOM 949 C CA . GLY A 1 122 ? -9.187 0.884 -8.615 1.00 87.62 122 GLY A CA 1
ATOM 950 C C . GLY A 1 122 ? -7.695 1.233 -8.736 1.00 87.62 122 GLY A C 1
ATOM 951 O O . GLY A 1 122 ? -6.874 0.483 -8.214 1.00 87.62 122 GLY A O 1
ATOM 952 N N . ALA A 1 123 ? -7.306 2.337 -9.382 1.00 95.12 123 ALA A N 1
ATOM 953 C CA . ALA A 1 123 ? -5.896 2.678 -9.553 1.00 95.12 123 ALA A CA 1
ATOM 954 C C . ALA A 1 123 ? -5.311 3.411 -8.338 1.00 95.12 123 ALA A C 1
ATOM 956 O O . ALA A 1 123 ? -5.964 4.252 -7.714 1.00 95.12 123 ALA A O 1
ATOM 957 N N . PHE A 1 124 ? -4.042 3.144 -8.040 1.00 96.06 124 PHE A N 1
ATOM 958 C CA . PHE A 1 124 ? -3.255 3.903 -7.068 1.00 96.06 124 PHE A CA 1
ATOM 959 C C . PHE A 1 124 ? -1.878 4.248 -7.638 1.00 96.06 124 PHE A C 1
ATOM 961 O O . PHE A 1 124 ? -1.343 3.525 -8.479 1.00 96.06 124 PHE A O 1
ATOM 968 N N . GLY A 1 125 ? -1.308 5.364 -7.180 1.00 96.31 125 GLY A N 1
ATOM 969 C CA . GLY A 1 125 ? 0.032 5.787 -7.568 1.00 96.31 125 GLY A CA 1
ATOM 970 C C . GLY A 1 125 ? 1.086 5.259 -6.597 1.00 96.31 125 GLY A C 1
ATOM 971 O O . GLY A 1 125 ? 0.911 5.294 -5.375 1.00 96.31 125 GLY A O 1
ATOM 972 N N . ALA A 1 126 ? 2.206 4.789 -7.131 1.00 95.69 126 ALA A N 1
ATOM 973 C CA . ALA A 1 126 ? 3.368 4.391 -6.351 1.00 95.69 126 ALA A CA 1
ATOM 974 C C . ALA A 1 126 ? 4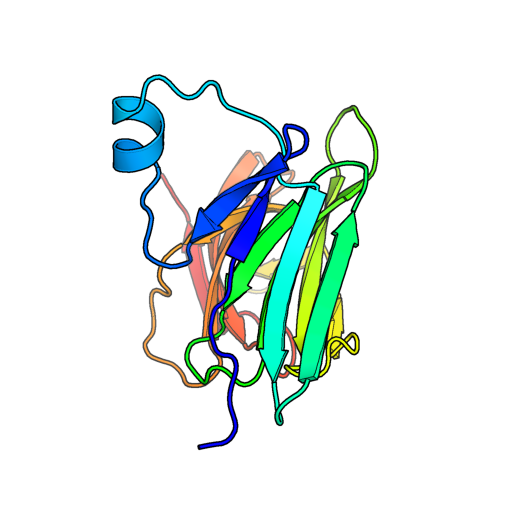.661 4.852 -7.025 1.00 95.69 126 ALA A C 1
ATOM 976 O O . ALA A 1 126 ? 4.786 4.850 -8.253 1.00 95.69 126 ALA A O 1
ATOM 977 N N . ILE A 1 127 ? 5.650 5.210 -6.209 1.00 95.75 127 ILE A N 1
ATOM 978 C CA . ILE A 1 127 ? 7.001 5.473 -6.690 1.00 95.75 127 ILE A CA 1
ATOM 979 C C . ILE A 1 127 ? 7.818 4.187 -6.657 1.00 95.75 127 ILE A C 1
ATOM 981 O O . ILE A 1 127 ? 7.901 3.512 -5.629 1.00 95.75 127 ILE A O 1
ATOM 985 N N . PHE A 1 128 ? 8.428 3.874 -7.795 1.00 95.25 128 PHE A N 1
ATOM 986 C CA . PHE A 1 128 ? 9.259 2.705 -8.029 1.00 95.25 128 PHE A CA 1
ATOM 987 C C . PHE A 1 128 ? 10.687 3.130 -8.374 1.00 95.25 128 PHE A C 1
ATOM 989 O O . PHE A 1 128 ? 10.911 3.892 -9.316 1.00 95.25 128 PHE A O 1
ATOM 996 N N . SER A 1 129 ? 11.654 2.627 -7.617 1.00 94.31 129 SER A N 1
ATOM 997 C CA . SER A 1 129 ? 13.081 2.845 -7.843 1.00 94.31 129 SER A CA 1
ATOM 998 C C . SER A 1 129 ? 13.652 1.619 -8.544 1.00 94.31 129 SER A C 1
ATOM 1000 O O . SER A 1 129 ? 13.779 0.565 -7.926 1.00 94.31 129 SER A O 1
ATOM 1002 N N . ALA A 1 130 ? 13.955 1.739 -9.836 1.00 94.12 130 ALA A N 1
ATOM 1003 C CA . ALA A 1 130 ? 14.543 0.658 -10.616 1.00 94.12 130 ALA A CA 1
ATOM 1004 C C . ALA A 1 130 ? 16.012 0.439 -10.229 1.00 94.12 130 ALA A C 1
ATOM 1006 O O . ALA A 1 130 ? 16.733 1.400 -9.955 1.00 94.12 130 ALA A O 1
ATOM 1007 N N . ASP A 1 131 ? 16.491 -0.803 -10.321 1.00 93.00 131 ASP A N 1
ATOM 1008 C CA . ASP A 1 131 ? 17.894 -1.153 -10.038 1.00 93.00 131 ASP A CA 1
ATOM 1009 C C . ASP A 1 131 ? 18.885 -0.438 -10.976 1.00 93.00 131 ASP A C 1
ATOM 1011 O O . ASP A 1 131 ? 20.059 -0.270 -10.654 1.00 93.00 131 ASP A O 1
ATOM 1015 N N . SER A 1 132 ? 18.408 0.038 -12.131 1.00 91.69 132 SER A N 1
ATOM 1016 C CA . SER A 1 132 ? 19.169 0.887 -13.056 1.00 91.69 132 SER A CA 1
ATOM 1017 C C . SER A 1 132 ? 19.429 2.307 -12.532 1.00 91.69 132 SER A C 1
ATOM 1019 O O . SER A 1 132 ? 20.114 3.084 -13.195 1.00 91.69 132 SER A O 1
ATOM 1021 N N . GLY A 1 133 ? 18.856 2.675 -11.382 1.00 90.50 133 GLY A N 1
ATOM 1022 C CA . GLY A 1 133 ? 18.921 4.012 -10.789 1.00 90.50 133 GLY A CA 1
ATOM 1023 C C . GLY A 1 133 ? 17.826 4.968 -11.268 1.00 90.50 133 GLY A C 1
ATOM 1024 O O . GLY A 1 133 ? 17.760 6.103 -10.805 1.00 90.50 133 GLY A O 1
ATOM 1025 N N . SER A 1 134 ? 16.950 4.538 -12.182 1.00 93.44 134 SER A N 1
ATOM 1026 C CA . SER A 1 134 ? 15.811 5.352 -12.623 1.00 93.44 134 SER A CA 1
ATOM 1027 C C . SER A 1 134 ? 14.659 5.285 -11.624 1.00 93.44 134 SER A C 1
ATOM 1029 O O . SER A 1 134 ? 14.252 4.200 -11.218 1.00 93.44 134 SER A O 1
ATOM 1031 N N . MET A 1 135 ? 14.070 6.432 -11.297 1.00 95.19 135 MET A N 1
ATOM 1032 C CA . MET A 1 135 ? 12.831 6.497 -10.525 1.00 95.19 135 MET A CA 1
ATOM 1033 C C . MET A 1 135 ? 11.621 6.677 -11.438 1.00 95.19 135 MET A C 1
ATOM 1035 O O . MET A 1 135 ? 11.664 7.439 -12.404 1.00 95.19 135 MET A O 1
ATOM 1039 N N . TRP A 1 136 ? 10.521 6.017 -11.102 1.00 96.12 136 TRP A N 1
ATOM 1040 C CA . TRP A 1 136 ? 9.284 6.022 -11.873 1.00 96.12 136 TRP A CA 1
ATOM 1041 C C . TRP A 1 136 ? 8.089 6.294 -10.969 1.00 96.12 136 TRP A C 1
ATOM 1043 O O . TRP A 1 136 ? 7.967 5.707 -9.901 1.00 96.12 136 TRP A O 1
ATOM 1053 N N . HIS A 1 137 ? 7.188 7.161 -11.419 1.00 96.50 137 HIS A N 1
ATOM 1054 C CA . HIS A 1 137 ? 5.822 7.234 -10.918 1.00 96.50 137 HIS A CA 1
ATOM 1055 C C . HIS A 1 137 ? 4.975 6.268 -11.739 1.00 96.50 137 HIS A C 1
ATOM 1057 O O . HIS A 1 137 ? 4.855 6.439 -12.956 1.00 96.50 137 HIS A O 1
ATOM 1063 N N . LEU A 1 138 ? 4.421 5.260 -11.075 1.00 96.31 138 LEU A N 1
ATOM 1064 C CA . LEU A 1 138 ? 3.570 4.245 -11.675 1.00 96.31 138 LEU A CA 1
ATOM 1065 C C . LEU A 1 138 ? 2.139 4.379 -11.168 1.00 96.31 138 LEU A C 1
ATOM 1067 O O . LEU A 1 138 ? 1.932 4.467 -9.961 1.00 96.31 138 LEU A O 1
ATOM 1071 N N . ASP A 1 139 ? 1.177 4.316 -12.081 1.00 96.31 139 ASP A N 1
ATOM 1072 C CA . ASP A 1 139 ? -0.214 4.031 -11.736 1.00 96.31 139 ASP A CA 1
ATOM 1073 C C . ASP A 1 139 ? -0.438 2.534 -11.876 1.00 96.31 139 ASP A C 1
ATOM 1075 O O . ASP A 1 139 ? -0.134 1.960 -12.926 1.00 96.31 139 ASP A O 1
ATOM 1079 N N . ILE A 1 140 ? -0.966 1.906 -10.834 1.00 96.38 140 ILE A N 1
ATOM 1080 C CA . ILE A 1 140 ? -1.129 0.457 -10.754 1.00 96.38 140 ILE A CA 1
ATOM 1081 C C . ILE A 1 140 ? -2.597 0.138 -10.500 1.00 96.38 140 ILE A C 1
ATOM 1083 O O . ILE A 1 140 ? -3.219 0.738 -9.623 1.00 96.38 140 ILE A O 1
ATOM 1087 N N . ASP A 1 141 ? -3.145 -0.807 -11.258 1.00 95.38 141 ASP A N 1
ATOM 1088 C CA . ASP A 1 141 ? -4.493 -1.331 -11.045 1.00 95.38 141 ASP A CA 1
ATOM 1089 C C . ASP A 1 141 ? -4.507 -2.270 -9.828 1.00 95.38 141 ASP A C 1
ATOM 1091 O O . ASP A 1 141 ? -3.790 -3.272 -9.783 1.00 95.38 141 ASP A O 1
ATOM 1095 N N . ALA A 1 142 ? -5.324 -1.960 -8.820 1.00 96.38 142 ALA A N 1
ATOM 1096 C CA . ALA A 1 142 ? -5.430 -2.764 -7.605 1.00 96.38 142 ALA A CA 1
ATOM 1097 C C . ALA A 1 142 ? -6.177 -4.099 -7.788 1.00 96.38 142 ALA A C 1
ATOM 1099 O O . ALA A 1 142 ? -6.316 -4.843 -6.813 1.00 96.38 142 ALA A O 1
ATOM 1100 N N . ASN A 1 143 ? -6.680 -4.412 -8.987 1.00 94.88 143 ASN A N 1
ATOM 1101 C CA . ASN A 1 143 ? -7.386 -5.662 -9.287 1.00 94.88 143 ASN A CA 1
ATOM 1102 C C . ASN A 1 143 ? -6.496 -6.727 -9.930 1.00 94.88 143 ASN A C 1
ATOM 1104 O O . ASN A 1 143 ? -6.700 -7.913 -9.669 1.00 94.88 143 ASN A O 1
ATOM 1108 N N . ASP A 1 144 ? -5.487 -6.325 -10.705 1.00 93.94 144 ASP A N 1
ATOM 1109 C CA . ASP A 1 144 ? -4.578 -7.250 -11.394 1.00 93.94 144 ASP A CA 1
ATOM 1110 C C . ASP A 1 144 ? -3.080 -6.908 -11.248 1.00 93.94 144 ASP A C 1
ATOM 1112 O O . ASP A 1 144 ? -2.227 -7.683 -11.684 1.00 93.94 144 ASP A O 1
ATOM 1116 N N . GLY A 1 145 ? -2.737 -5.781 -10.615 1.00 93.75 145 GLY A N 1
ATOM 1117 C CA . GLY A 1 145 ? -1.358 -5.344 -10.398 1.00 93.75 145 GLY A CA 1
ATOM 1118 C C . GLY A 1 145 ? -0.668 -4.802 -11.653 1.00 93.75 145 GLY A C 1
ATOM 1119 O O . GLY A 1 145 ? 0.543 -4.565 -11.631 1.00 93.75 145 GLY A O 1
ATOM 1120 N N . ARG A 1 146 ? -1.398 -4.608 -12.756 1.00 93.44 146 ARG A N 1
ATOM 1121 C CA . ARG A 1 146 ? -0.849 -4.088 -14.0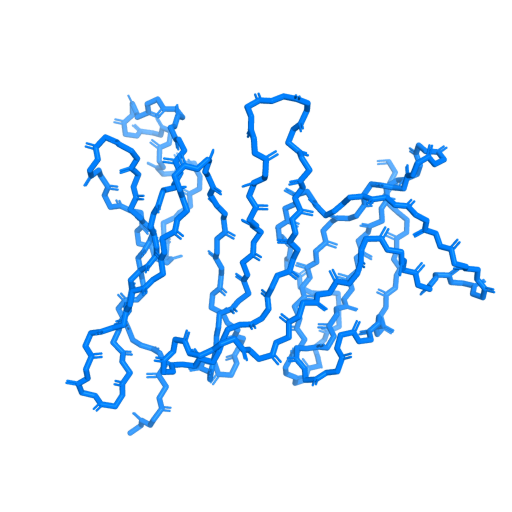09 1.00 93.44 146 ARG A CA 1
ATOM 1122 C C . ARG A 1 146 ? -0.536 -2.599 -13.889 1.00 93.44 146 ARG A C 1
ATOM 1124 O O . ARG A 1 146 ? -1.312 -1.820 -13.340 1.00 93.44 146 ARG A O 1
ATOM 1131 N N . VAL A 1 147 ? 0.580 -2.189 -14.490 1.00 95.00 147 VAL A N 1
ATOM 1132 C CA . VAL A 1 147 ? 0.905 -0.770 -14.674 1.00 95.00 147 VAL A CA 1
ATOM 1133 C C . VAL A 1 147 ? 0.023 -0.176 -15.768 1.00 95.00 147 VAL A C 1
ATOM 1135 O O . VAL A 1 147 ? 0.056 -0.618 -16.916 1.00 95.00 147 VAL A O 1
ATOM 1138 N N . LEU A 1 148 ? -0.750 0.843 -15.407 1.00 94.69 148 LEU A N 1
ATOM 1139 C CA . LEU A 1 148 ? -1.629 1.593 -16.303 1.00 94.69 148 LEU A CA 1
ATOM 1140 C C . LEU A 1 148 ? -0.907 2.783 -16.943 1.00 94.69 148 LEU A C 1
ATOM 1142 O O . LEU A 1 148 ? -1.142 3.104 -18.107 1.00 94.69 148 LEU A O 1
ATOM 1146 N N . ALA A 1 149 ? -0.016 3.426 -16.188 1.00 95.00 149 ALA A N 1
ATOM 1147 C CA . ALA A 1 149 ? 0.813 4.529 -16.650 1.00 95.00 149 ALA A CA 1
ATOM 1148 C C . ALA A 1 149 ? 2.169 4.508 -15.950 1.00 95.00 149 ALA A C 1
ATOM 1150 O O . ALA A 1 149 ? 2.272 4.133 -14.784 1.00 95.00 149 ALA A O 1
ATOM 1151 N N . ALA A 1 150 ? 3.204 4.955 -16.657 1.00 95.50 150 ALA A N 1
ATOM 1152 C CA . ALA A 1 150 ? 4.538 5.122 -16.108 1.00 95.50 150 ALA A CA 1
ATOM 1153 C C . ALA A 1 150 ? 5.120 6.460 -16.561 1.00 95.50 150 ALA A C 1
ATOM 1155 O O . ALA A 1 150 ? 5.166 6.764 -17.754 1.00 95.50 150 ALA A O 1
ATOM 1156 N N . ARG A 1 151 ? 5.600 7.258 -15.607 1.00 95.81 151 ARG A N 1
ATOM 1157 C CA . ARG A 1 151 ? 6.320 8.505 -15.872 1.00 95.81 151 ARG A CA 1
ATOM 1158 C C . ARG A 1 151 ? 7.640 8.485 -15.128 1.00 95.81 151 ARG A C 1
ATOM 1160 O O . ARG A 1 151 ? 7.650 8.386 -13.905 1.00 95.81 151 ARG A O 1
ATOM 1167 N N . GLN A 1 152 ? 8.744 8.622 -15.852 1.00 94.19 152 GLN A N 1
ATOM 1168 C CA . GLN A 1 152 ? 10.052 8.737 -15.220 1.00 94.19 152 GLN A CA 1
ATOM 1169 C C . GLN A 1 152 ? 10.102 10.025 -14.385 1.00 94.19 152 GLN A C 1
ATOM 1171 O O . GLN A 1 152 ? 9.764 11.109 -14.872 1.00 94.19 152 GLN A O 1
ATOM 1176 N N . SER A 1 153 ? 10.479 9.892 -13.118 1.00 84.38 153 SER A N 1
ATOM 1177 C CA . SER A 1 153 ? 10.751 11.014 -12.225 1.00 84.38 153 SER A CA 1
ATOM 1178 C C . SER A 1 153 ? 12.142 11.564 -12.547 1.00 84.38 153 SER A C 1
ATOM 1180 O O . SER A 1 153 ? 13.064 10.788 -12.798 1.00 84.38 153 SER A O 1
ATOM 1182 N N . LYS A 1 154 ? 12.267 12.894 -12.601 1.00 65.94 154 LYS A N 1
ATOM 1183 C CA . LYS A 1 154 ? 13.553 13.580 -12.791 1.00 65.94 154 LYS A CA 1
ATOM 1184 C C . LYS A 1 154 ? 14.348 13.630 -11.497 1.00 65.94 154 LYS A C 1
ATOM 1186 O O . LYS A 1 154 ? 13.693 13.763 -10.439 1.00 65.94 154 LYS A O 1
#